Protein AF-A0A7S0U3W3-F1 (afdb_monomer)

Structure (mmCIF, N/CA/C/O backbone):
data_AF-A0A7S0U3W3-F1
#
_entry.id   AF-A0A7S0U3W3-F1
#
loop_
_atom_site.group_PDB
_atom_site.id
_atom_site.type_symbol
_atom_site.label_atom_id
_atom_site.label_alt_id
_atom_site.label_co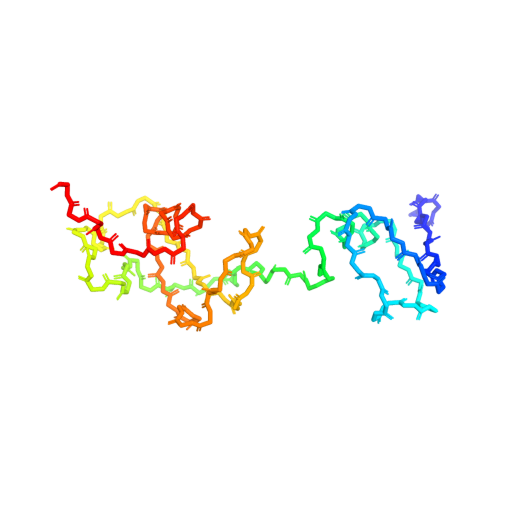mp_id
_atom_site.label_asym_id
_atom_site.label_entity_id
_atom_site.label_seq_id
_atom_site.pdbx_PDB_ins_code
_atom_site.Cartn_x
_atom_site.Cartn_y
_atom_site.Cartn_z
_atom_site.occupancy
_atom_site.B_iso_or_equiv
_atom_site.auth_seq_id
_atom_site.auth_comp_id
_atom_site.auth_asym_id
_atom_site.auth_atom_id
_atom_site.pdbx_PDB_model_num
ATOM 1 N N . ASP A 1 1 ? -7.135 -16.395 -30.266 1.00 37.47 1 ASP A N 1
ATOM 2 C CA . ASP A 1 1 ? -6.694 -15.358 -31.205 1.00 37.47 1 ASP A CA 1
ATOM 3 C C . ASP A 1 1 ? -5.475 -14.625 -30.651 1.00 37.47 1 ASP A C 1
ATOM 5 O O . ASP A 1 1 ? -5.620 -13.914 -29.659 1.00 37.47 1 ASP A O 1
ATOM 9 N N . PRO A 1 2 ? -4.259 -14.879 -31.161 1.00 42.84 2 PRO A N 1
ATOM 10 C CA . PRO A 1 2 ? -3.040 -14.222 -30.687 1.00 42.84 2 PRO A CA 1
ATOM 11 C C . PRO A 1 2 ? -2.793 -12.826 -31.299 1.00 42.84 2 PRO A C 1
ATOM 13 O O . PRO A 1 2 ? -1.791 -12.200 -30.966 1.00 42.84 2 PRO A O 1
ATOM 16 N N . GLU A 1 3 ? -3.703 -12.295 -32.124 1.00 43.41 3 GLU A N 1
ATOM 17 C CA . GLU A 1 3 ? -3.521 -11.022 -32.848 1.00 43.41 3 GLU A CA 1
ATOM 18 C C . GLU A 1 3 ? -4.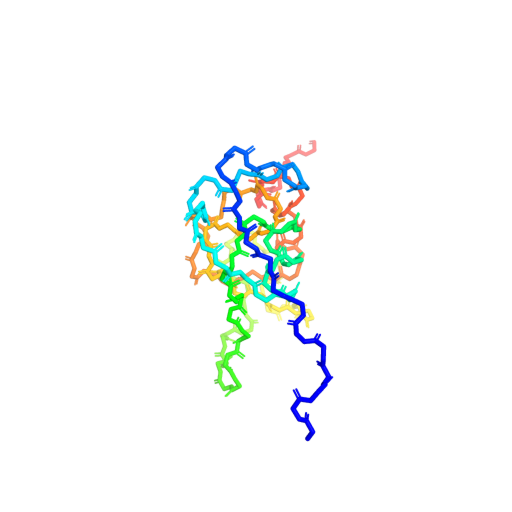180 -9.797 -32.179 1.00 43.41 3 GLU A C 1
ATOM 20 O O . GLU A 1 3 ? -4.158 -8.687 -32.709 1.00 43.41 3 GLU A O 1
ATOM 25 N N . ALA A 1 4 ? -4.693 -9.929 -30.951 1.00 44.16 4 ALA A N 1
ATOM 26 C CA . ALA A 1 4 ? -5.208 -8.795 -30.179 1.00 44.16 4 ALA A CA 1
ATOM 27 C C . ALA A 1 4 ? -4.082 -8.024 -29.450 1.00 44.16 4 ALA A C 1
ATOM 29 O O . ALA A 1 4 ? -3.964 -8.057 -28.225 1.00 44.16 4 ALA A O 1
ATOM 30 N N . GLY A 1 5 ? -3.245 -7.322 -30.221 1.00 49.41 5 GLY A N 1
ATOM 31 C CA . GLY A 1 5 ? -2.599 -6.053 -29.849 1.00 49.41 5 GLY A CA 1
ATOM 32 C C . GLY A 1 5 ? -1.958 -5.949 -28.459 1.00 49.41 5 GLY A C 1
ATOM 33 O O . GLY A 1 5 ? -2.342 -5.096 -27.655 1.00 49.41 5 GLY A O 1
ATOM 34 N N . SER A 1 6 ? -0.933 -6.750 -28.168 1.00 59.00 6 SER A N 1
ATOM 35 C CA . SER A 1 6 ? -0.054 -6.464 -27.027 1.00 59.00 6 SER A CA 1
ATOM 36 C C . SER A 1 6 ? 0.991 -5.438 -27.456 1.00 59.00 6 SER A C 1
ATOM 38 O O . SER A 1 6 ? 2.088 -5.804 -27.849 1.00 59.00 6 SER A O 1
ATOM 40 N N . ALA A 1 7 ? 0.661 -4.144 -27.427 1.00 75.81 7 ALA A N 1
ATOM 41 C CA . ALA A 1 7 ? 1.688 -3.118 -27.608 1.00 75.81 7 ALA A CA 1
ATOM 42 C C . ALA A 1 7 ? 2.746 -3.277 -26.500 1.00 75.81 7 ALA A C 1
ATOM 44 O O . ALA A 1 7 ? 2.405 -3.282 -25.310 1.00 75.81 7 ALA A O 1
ATOM 45 N N . PHE A 1 8 ? 4.007 -3.451 -26.892 1.00 81.69 8 PHE A N 1
ATOM 46 C CA . PHE A 1 8 ? 5.147 -3.559 -25.989 1.00 81.69 8 PHE A CA 1
ATOM 47 C C . PHE A 1 8 ? 5.931 -2.245 -26.006 1.00 81.69 8 PHE A C 1
ATOM 49 O O . PHE A 1 8 ? 6.196 -1.687 -27.066 1.00 81.69 8 PHE A O 1
ATOM 56 N N . TYR A 1 9 ? 6.288 -1.752 -24.826 1.00 83.06 9 TYR A N 1
ATOM 57 C CA . TYR A 1 9 ? 6.991 -0.494 -24.618 1.00 83.06 9 TYR A CA 1
ATOM 58 C C . TYR A 1 9 ? 8.372 -0.799 -24.069 1.00 83.06 9 TYR A C 1
ATOM 60 O O . TYR A 1 9 ? 8.497 -1.365 -22.981 1.00 83.06 9 TYR A O 1
ATOM 68 N N . LYS A 1 10 ? 9.398 -0.427 -24.828 1.00 85.88 10 LYS A N 1
ATOM 69 C CA . LYS A 1 10 ? 10.776 -0.437 -24.354 1.00 85.88 10 LYS A CA 1
ATOM 70 C C . LYS A 1 10 ? 11.011 0.821 -23.523 1.00 85.88 10 LYS A C 1
ATOM 72 O O . LYS A 1 10 ? 10.653 1.914 -23.954 1.00 85.88 10 LYS A O 1
ATOM 77 N N . ILE A 1 11 ? 11.580 0.654 -22.338 1.00 85.94 11 ILE A N 1
ATOM 78 C CA . ILE A 1 11 ? 11.930 1.771 -21.465 1.00 85.94 11 ILE A CA 1
ATOM 79 C C . ILE A 1 11 ? 13.340 2.226 -21.827 1.00 85.94 11 ILE A C 1
ATOM 81 O O . ILE A 1 11 ? 14.315 1.501 -21.622 1.00 85.94 11 ILE A O 1
ATOM 85 N N . GLU A 1 12 ? 13.429 3.410 -22.417 1.00 80.94 12 GLU A N 1
ATOM 86 C CA . GLU A 1 12 ? 14.695 4.028 -22.804 1.00 80.94 12 GLU A CA 1
ATOM 87 C C . GLU A 1 12 ? 15.351 4.699 -21.586 1.00 80.94 12 GLU A C 1
ATOM 89 O O . GLU A 1 12 ? 14.628 5.184 -20.704 1.00 80.94 12 GLU A O 1
ATOM 94 N N . PRO A 1 13 ? 16.692 4.751 -21.529 1.00 76.88 13 PRO A N 1
ATOM 95 C CA . PRO A 1 13 ? 17.407 5.420 -20.449 1.00 76.88 13 PRO A CA 1
ATOM 96 C C . PRO A 1 13 ? 16.985 6.889 -20.320 1.00 76.88 13 PRO A C 1
ATOM 98 O O . PRO A 1 13 ? 16.862 7.597 -21.318 1.00 76.88 13 PRO A O 1
ATOM 101 N N . GLY A 1 14 ? 16.723 7.339 -19.092 1.00 70.12 14 GLY A N 1
ATOM 102 C CA . GLY A 1 14 ? 16.216 8.686 -18.808 1.00 70.12 14 GLY A CA 1
ATOM 103 C C . GLY A 1 14 ? 14.716 8.889 -19.066 1.00 70.12 14 GLY A C 1
ATOM 104 O O . GLY A 1 14 ? 14.231 10.022 -19.004 1.00 70.12 14 GLY A O 1
ATOM 105 N N . SER A 1 15 ? 13.951 7.826 -19.343 1.00 71.19 15 SER A N 1
ATOM 106 C CA . SER A 1 15 ? 12.496 7.928 -19.517 1.00 71.19 15 SER A CA 1
ATOM 107 C C . SER A 1 15 ? 11.802 8.427 -18.247 1.00 71.19 15 SER A C 1
ATOM 109 O O . SER A 1 15 ? 11.934 7.852 -17.170 1.00 71.19 15 SER A O 1
ATOM 111 N N . SER A 1 16 ? 10.985 9.470 -18.390 1.00 65.31 16 SER A N 1
ATOM 112 C CA . SER A 1 16 ? 10.137 10.014 -17.324 1.00 65.31 16 SER A CA 1
ATOM 113 C C . SER A 1 16 ? 8.704 10.187 -17.832 1.00 65.31 16 SER A C 1
ATOM 115 O O . SER A 1 16 ? 8.261 11.259 -18.232 1.00 65.31 16 SER A O 1
ATOM 117 N N . ALA A 1 17 ? 7.947 9.090 -17.850 1.00 64.12 17 ALA A N 1
ATOM 118 C CA . ALA A 1 17 ? 6.526 9.112 -18.192 1.00 64.12 17 ALA A CA 1
ATOM 119 C C . ALA A 1 17 ? 5.665 9.115 -16.918 1.00 64.12 17 ALA A C 1
ATOM 121 O O . ALA A 1 17 ? 5.889 8.318 -16.008 1.00 64.12 17 ALA A O 1
ATOM 122 N N . GLY A 1 18 ? 4.664 9.999 -16.848 1.00 67.94 18 GLY A N 1
ATOM 123 C CA . GLY A 1 18 ? 3.724 10.051 -15.716 1.00 67.94 18 GLY A CA 1
ATOM 124 C C . GLY A 1 18 ? 4.323 10.540 -14.389 1.00 67.94 18 GLY A C 1
ATOM 125 O O . GLY A 1 18 ? 3.779 10.235 -13.332 1.00 67.94 18 GLY A O 1
ATOM 126 N N . GLY A 1 19 ? 5.447 11.267 -14.426 1.00 77.44 19 GLY A N 1
ATOM 127 C CA . GLY A 1 19 ? 6.107 11.798 -13.225 1.00 77.44 19 GLY A CA 1
ATOM 128 C C . GLY A 1 19 ? 6.752 10.734 -12.331 1.00 77.44 19 GLY A C 1
ATOM 129 O O . GLY A 1 19 ? 7.089 11.030 -11.190 1.00 77.44 19 GLY A O 1
ATOM 130 N N . GLN A 1 20 ? 6.900 9.505 -12.830 1.00 79.88 20 GLN A N 1
ATOM 131 C CA . GLN A 1 20 ? 7.567 8.409 -12.128 1.00 79.88 20 GLN A CA 1
ATOM 132 C C . GLN A 1 20 ? 9.023 8.287 -12.579 1.00 79.88 20 GLN A C 1
ATOM 134 O O . GLN A 1 20 ? 9.355 8.635 -13.715 1.00 79.88 20 GLN A O 1
ATOM 139 N N . ASN A 1 21 ? 9.879 7.774 -11.696 1.00 80.62 21 ASN A N 1
ATOM 140 C CA . ASN A 1 21 ? 11.251 7.411 -12.032 1.00 80.62 21 ASN A CA 1
ATOM 141 C C . ASN A 1 21 ? 11.260 6.002 -12.638 1.00 80.62 21 ASN A C 1
ATOM 143 O O . ASN A 1 21 ? 10.805 5.070 -11.990 1.00 80.62 21 ASN A O 1
ATOM 147 N N . TRP A 1 22 ? 11.763 5.852 -13.865 1.00 85.69 22 TRP A N 1
ATOM 148 C CA . TRP A 1 22 ? 11.823 4.569 -14.571 1.00 85.69 22 TRP A CA 1
ATOM 149 C C . TRP A 1 22 ? 13.217 3.933 -14.575 1.00 85.69 22 TRP A C 1
ATOM 151 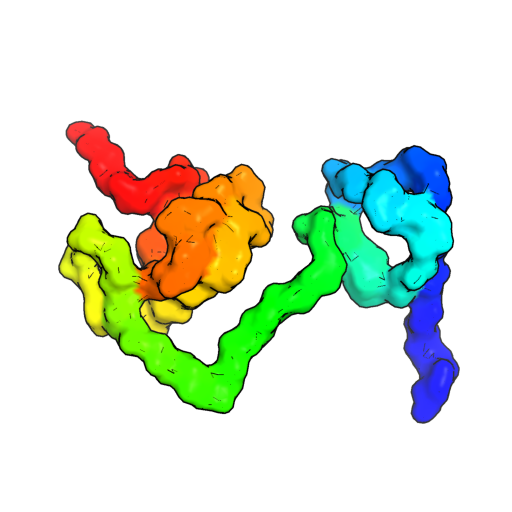O O . TRP A 1 22 ? 13.390 2.913 -15.239 1.00 85.69 22 TRP A O 1
ATOM 161 N N . SER A 1 23 ? 14.199 4.487 -13.852 1.00 83.31 23 SER A N 1
ATOM 162 C CA . SER A 1 23 ? 15.599 4.034 -13.890 1.00 83.31 23 SER A CA 1
ATOM 163 C C . SER A 1 23 ? 15.763 2.535 -13.610 1.00 83.31 23 SER A C 1
ATOM 165 O O . SER A 1 23 ? 16.553 1.864 -14.263 1.00 83.31 23 SER A O 1
ATOM 167 N N . GLU A 1 24 ? 14.955 1.955 -12.718 1.00 82.12 24 GLU A N 1
ATOM 168 C CA . GLU A 1 24 ? 14.995 0.511 -12.410 1.00 82.12 24 GLU A CA 1
ATOM 169 C C . GLU A 1 24 ? 14.446 -0.394 -13.530 1.00 82.12 24 GLU A C 1
ATOM 171 O O . GLU A 1 24 ? 14.584 -1.629 -13.510 1.00 82.12 24 GLU A O 1
ATOM 176 N N . LEU A 1 25 ? 13.762 0.211 -14.500 1.00 81.75 25 LEU A N 1
ATOM 177 C CA . LEU A 1 25 ? 13.145 -0.454 -15.637 1.00 81.75 25 LEU A CA 1
ATOM 178 C C . LEU A 1 25 ? 13.845 -0.142 -16.961 1.00 81.75 25 LEU A C 1
ATOM 180 O O . LEU A 1 25 ? 13.425 -0.685 -17.981 1.00 81.75 25 LEU A O 1
ATOM 184 N N . GLU A 1 26 ? 14.904 0.668 -16.960 1.00 86.19 26 GLU A N 1
ATOM 185 C CA . GLU A 1 26 ? 15.687 0.981 -18.156 1.00 86.19 26 GLU A CA 1
ATOM 186 C C . GLU A 1 26 ? 16.184 -0.292 -18.848 1.00 86.19 26 GLU A C 1
ATOM 188 O O . GLU A 1 26 ? 16.639 -1.250 -18.221 1.00 86.19 26 GLU A O 1
ATOM 193 N N . GLY A 1 27 ? 16.030 -0.334 -20.171 1.00 82.12 27 GLY A N 1
ATOM 194 C CA . GLY A 1 27 ? 16.371 -1.500 -20.984 1.00 82.12 27 GLY A CA 1
ATOM 195 C C . GLY A 1 27 ? 15.349 -2.642 -20.934 1.00 82.12 27 GLY A C 1
ATOM 196 O O . GLY A 1 27 ? 15.462 -3.577 -21.727 1.00 82.12 27 GLY A O 1
ATOM 197 N N . LYS A 1 28 ? 14.322 -2.581 -20.072 1.00 85.81 28 LYS A N 1
ATOM 198 C CA . LYS A 1 28 ? 13.248 -3.586 -20.032 1.00 85.81 28 LYS A CA 1
ATOM 199 C C . LYS A 1 28 ? 12.143 -3.267 -21.038 1.00 85.81 28 LYS A C 1
ATOM 201 O O . LYS A 1 28 ? 11.919 -2.122 -21.432 1.00 85.81 28 LYS A O 1
ATOM 206 N N . VAL A 1 29 ? 11.413 -4.310 -21.425 1.00 86.62 29 VAL A N 1
ATOM 207 C CA . VAL A 1 29 ? 10.231 -4.223 -22.287 1.00 86.62 29 VAL A CA 1
ATOM 208 C C . VAL A 1 29 ? 8.995 -4.595 -21.475 1.00 86.62 29 VAL A C 1
ATOM 210 O O . VAL A 1 29 ? 8.923 -5.677 -20.896 1.00 86.62 29 VAL A O 1
ATOM 213 N N . LEU A 1 30 ? 8.009 -3.701 -21.432 1.00 83.19 30 LEU A N 1
ATOM 214 C CA . LEU A 1 30 ? 6.744 -3.906 -20.731 1.00 83.19 30 LEU A CA 1
ATOM 215 C C . LEU A 1 30 ? 5.595 -4.061 -21.718 1.00 83.19 30 LEU A C 1
ATOM 217 O O . LEU A 1 30 ? 5.501 -3.321 -22.690 1.00 83.19 30 LEU A O 1
ATOM 221 N N . CYS A 1 31 ? 4.642 -4.945 -21.432 1.00 85.44 31 CYS A N 1
ATOM 222 C CA . CYS A 1 31 ? 3.365 -4.905 -22.143 1.00 85.44 31 CYS A CA 1
ATOM 223 C C . CYS A 1 31 ? 2.578 -3.633 -21.769 1.00 85.44 31 CYS A C 1
ATOM 225 O O . CYS A 1 31 ? 2.766 -3.065 -20.689 1.00 85.44 31 CYS A O 1
ATOM 227 N N . ILE A 1 32 ? 1.628 -3.221 -22.615 1.00 82.94 32 ILE A N 1
ATOM 228 C CA . ILE A 1 32 ? 0.788 -2.026 -22.413 1.00 82.94 32 ILE A CA 1
ATOM 229 C C . ILE A 1 32 ? 0.142 -1.957 -21.022 1.00 82.94 32 ILE A C 1
ATOM 231 O O . ILE A 1 32 ? -0.005 -0.873 -20.455 1.00 82.94 32 ILE A O 1
ATOM 235 N N . ARG A 1 33 ? -0.240 -3.103 -20.442 1.00 81.00 33 ARG A N 1
ATOM 236 C CA . ARG A 1 33 ? -0.847 -3.156 -19.104 1.00 81.00 33 ARG A CA 1
ATOM 237 C C . ARG A 1 33 ? 0.165 -2.806 -18.015 1.00 81.00 33 ARG A C 1
ATOM 239 O O . ARG A 1 33 ? -0.153 -1.998 -17.148 1.00 81.00 33 ARG A O 1
ATOM 246 N N . CYS A 1 34 ? 1.367 -3.374 -18.083 1.00 83.44 34 CYS A N 1
ATOM 247 C CA . CYS A 1 34 ? 2.456 -3.096 -17.149 1.00 83.44 34 CYS A CA 1
ATOM 248 C C . CYS A 1 34 ? 2.967 -1.661 -17.301 1.00 83.44 34 CYS A C 1
ATOM 250 O O . CYS A 1 34 ? 3.114 -0.969 -16.299 1.00 83.44 34 CYS A O 1
ATOM 252 N N . TYR A 1 35 ? 3.123 -1.184 -18.541 1.00 85.62 35 TYR A N 1
ATOM 253 C CA . TYR A 1 35 ? 3.509 0.197 -18.833 1.00 85.62 35 TYR A CA 1
ATOM 254 C C . TYR A 1 35 ? 2.517 1.198 -18.225 1.00 85.62 35 TYR A C 1
ATOM 256 O O . TYR A 1 35 ? 2.892 2.055 -17.431 1.00 85.62 35 TYR A O 1
ATOM 264 N N . ARG A 1 36 ? 1.216 1.043 -18.509 1.00 83.19 36 ARG A N 1
ATOM 265 C CA . ARG A 1 36 ? 0.175 1.921 -17.946 1.00 83.19 36 ARG A CA 1
ATOM 266 C C 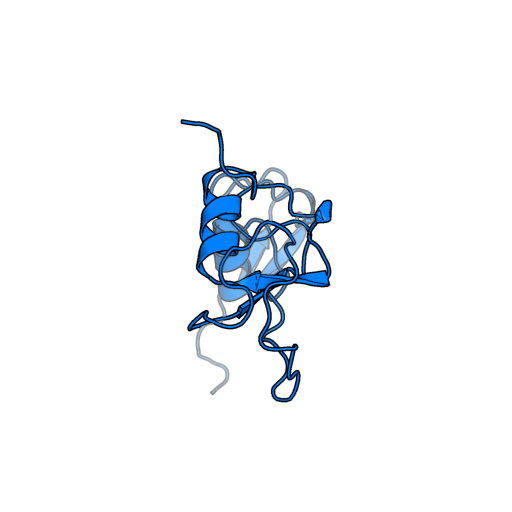. ARG A 1 36 ? 0.053 1.815 -16.432 1.00 83.19 36 ARG A C 1
ATOM 268 O O . ARG A 1 36 ? -0.342 2.792 -15.806 1.00 83.19 36 ARG A O 1
ATOM 275 N N . ARG A 1 37 ? 0.319 0.642 -15.849 1.00 81.38 37 ARG A N 1
ATOM 276 C CA . ARG A 1 37 ? 0.325 0.478 -14.393 1.00 81.38 37 ARG A CA 1
ATOM 277 C C . ARG A 1 37 ? 1.465 1.282 -13.791 1.00 81.38 37 ARG A C 1
ATOM 279 O O . ARG A 1 37 ? 1.184 2.174 -13.006 1.00 81.38 37 ARG A O 1
ATOM 286 N N . TYR A 1 38 ? 2.698 1.019 -14.211 1.00 84.56 38 TYR A N 1
ATOM 287 C CA . TYR A 1 38 ? 3.867 1.709 -13.678 1.00 84.56 38 TYR A CA 1
ATOM 288 C C . TYR A 1 38 ? 3.762 3.223 -13.863 1.00 84.56 38 TYR A C 1
ATOM 290 O O . TYR A 1 38 ? 3.978 3.970 -12.920 1.00 84.56 38 TYR A O 1
ATOM 298 N N . MET A 1 39 ? 3.275 3.676 -15.022 1.00 82.06 39 MET A N 1
ATOM 299 C CA . MET A 1 39 ? 3.004 5.093 -15.280 1.00 82.06 39 MET A CA 1
ATOM 300 C C . MET A 1 39 ? 2.031 5.733 -14.271 1.00 82.06 39 MET A C 1
ATOM 302 O O . MET A 1 39 ? 2.101 6.935 -14.044 1.00 82.06 39 MET A O 1
ATOM 306 N N . ARG A 1 40 ? 1.104 4.964 -13.681 1.00 77.56 40 ARG A N 1
ATOM 307 C CA . ARG A 1 40 ? 0.131 5.460 -12.689 1.00 77.56 40 ARG A CA 1
ATOM 308 C C . ARG A 1 40 ? 0.569 5.252 -11.244 1.00 77.56 40 ARG A C 1
ATOM 310 O O . ARG A 1 40 ? 0.179 6.044 -10.397 1.00 77.56 40 ARG A O 1
ATOM 317 N N . THR A 1 41 ? 1.258 4.150 -10.949 1.00 77.31 41 THR A N 1
ATOM 318 C CA . THR A 1 41 ? 1.503 3.687 -9.572 1.00 77.31 41 THR A CA 1
ATOM 319 C C . THR A 1 41 ? 2.973 3.668 -9.178 1.00 77.31 41 THR A C 1
ATOM 321 O O . THR A 1 41 ? 3.254 3.440 -8.009 1.00 77.31 41 THR A O 1
ATOM 324 N N . GLY A 1 42 ? 3.902 3.831 -10.123 1.00 79.50 42 GLY A N 1
ATOM 325 C CA . GLY A 1 42 ? 5.344 3.719 -9.877 1.00 79.50 42 GLY A CA 1
ATOM 326 C C . GLY A 1 42 ? 5.821 2.306 -9.515 1.00 79.50 42 GLY A C 1
ATOM 327 O O . GLY A 1 42 ? 6.987 2.120 -9.201 1.00 79.50 42 GLY A O 1
ATOM 328 N N . THR A 1 43 ? 4.944 1.293 -9.560 1.00 79.50 43 THR A N 1
ATOM 329 C CA . THR A 1 43 ? 5.280 -0.106 -9.241 1.00 79.50 43 THR A CA 1
ATOM 330 C C . THR A 1 43 ? 4.631 -1.084 -10.219 1.00 79.50 43 THR A C 1
ATOM 332 O O . THR A 1 43 ? 3.500 -0.886 -10.675 1.00 79.50 43 THR A O 1
ATOM 335 N N . LEU A 1 44 ? 5.369 -2.143 -10.564 1.00 75.56 44 LEU A N 1
ATOM 336 C CA . LEU A 1 44 ? 4.878 -3.267 -11.367 1.00 75.56 44 LEU A CA 1
ATOM 337 C C . LEU A 1 44 ? 4.242 -4.366 -10.520 1.00 75.56 44 LEU A C 1
ATOM 339 O O . LEU A 1 44 ? 3.587 -5.253 -11.080 1.00 75.56 44 LEU A O 1
ATOM 343 N N . GLU A 1 45 ? 4.402 -4.302 -9.199 1.00 73.06 45 GLU A N 1
ATOM 344 C CA . GLU A 1 45 ? 3.839 -5.286 -8.293 1.00 73.06 45 GLU A CA 1
ATOM 345 C C . GLU A 1 45 ? 2.323 -5.361 -8.498 1.00 73.06 45 GLU A C 1
ATOM 347 O O . GLU A 1 45 ? 1.594 -4.365 -8.550 1.00 73.06 45 GLU A O 1
ATOM 352 N N . ASN A 1 46 ? 1.827 -6.582 -8.691 1.00 60.94 46 ASN A N 1
ATOM 353 C CA . ASN A 1 46 ? 0.409 -6.822 -8.512 1.00 60.94 46 ASN A CA 1
ATOM 354 C C . ASN A 1 46 ? 0.155 -6.636 -7.023 1.00 60.94 46 ASN A C 1
ATOM 356 O O . ASN A 1 46 ? 0.650 -7.453 -6.254 1.00 60.94 46 ASN A O 1
ATOM 360 N N . ASN A 1 47 ? -0.649 -5.643 -6.624 1.00 55.59 47 ASN A N 1
ATOM 361 C CA . ASN A 1 47 ? -1.284 -5.711 -5.310 1.00 55.59 47 ASN A CA 1
ATOM 362 C C . ASN A 1 47 ? -1.911 -7.106 -5.220 1.00 55.59 47 ASN A C 1
ATOM 364 O O . ASN A 1 47 ? -2.786 -7.411 -6.048 1.00 55.59 47 ASN A O 1
ATOM 368 N N . PRO A 1 48 ? -1.436 -7.979 -4.315 1.00 50.56 48 PRO A N 1
ATOM 369 C CA . PRO A 1 48 ? -2.001 -9.303 -4.204 1.00 50.56 48 PRO A CA 1
ATOM 370 C C . PRO A 1 48 ? -3.483 -9.102 -3.915 1.00 50.56 48 PRO A C 1
ATOM 372 O O . PRO A 1 48 ? -3.867 -8.428 -2.957 1.00 50.56 48 PRO A O 1
ATOM 375 N N . LYS A 1 49 ? -4.343 -9.634 -4.791 1.00 50.25 49 LYS A N 1
ATOM 376 C CA . LYS A 1 49 ? -5.742 -9.797 -4.406 1.00 50.25 49 LYS A CA 1
ATOM 377 C C . LYS A 1 49 ? -5.714 -10.649 -3.136 1.00 50.25 49 LYS A C 1
ATOM 379 O O . LYS A 1 49 ? -5.005 -11.659 -3.143 1.00 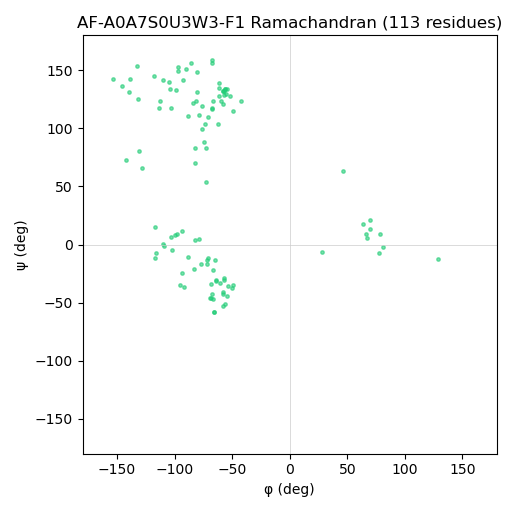50.25 49 LYS A O 1
ATOM 384 N N . PRO A 1 50 ? -6.440 -10.267 -2.071 1.00 48.81 50 PRO A N 1
ATOM 385 C CA . PRO A 1 50 ? -6.539 -11.122 -0.899 1.00 48.81 50 PRO A CA 1
ATOM 386 C C . PRO A 1 50 ? -6.970 -12.511 -1.373 1.00 48.81 50 PRO A C 1
ATOM 388 O O . PRO A 1 50 ? -7.907 -12.626 -2.173 1.00 48.81 50 PRO A O 1
ATOM 391 N N . GLN A 1 51 ? -6.224 -13.539 -0.963 1.00 47.44 51 GLN A N 1
ATOM 392 C CA . GLN A 1 51 ? -6.509 -14.908 -1.376 1.00 47.44 51 GLN A CA 1
ATOM 393 C C . GLN A 1 51 ? -7.954 -15.247 -0.984 1.00 47.44 51 GLN A C 1
ATOM 395 O O . GLN A 1 51 ? -8.363 -14.937 0.142 1.00 47.44 51 GLN A O 1
ATOM 400 N N . PRO A 1 52 ? -8.748 -15.859 -1.881 1.00 38.38 52 PRO A N 1
ATOM 401 C CA . PRO A 1 52 ? -10.074 -16.340 -1.523 1.00 38.38 52 PRO A CA 1
ATOM 402 C C . PRO A 1 52 ? -9.913 -17.417 -0.441 1.00 38.38 52 PRO A C 1
ATOM 404 O O . PRO A 1 52 ? -9.467 -18.520 -0.728 1.00 38.38 52 PRO A O 1
ATOM 407 N N . GLY A 1 53 ? -10.203 -17.062 0.814 1.00 44.16 53 GLY A N 1
ATOM 408 C CA . GLY A 1 53 ? -10.012 -17.935 1.979 1.00 44.16 53 GLY A CA 1
ATOM 409 C C . GLY A 1 53 ? -9.225 -17.317 3.137 1.00 44.16 53 GLY A C 1
ATOM 410 O O . GLY A 1 53 ? -9.282 -17.850 4.239 1.00 44.16 53 GLY A O 1
ATOM 411 N N . GLN A 1 54 ? -8.557 -16.171 2.953 1.00 47.84 54 GLN A N 1
ATOM 412 C CA . GLN A 1 54 ? -8.023 -15.414 4.091 1.00 47.84 54 GLN A CA 1
ATOM 413 C C . GLN A 1 54 ? -9.165 -14.704 4.824 1.00 47.84 54 GLN A C 1
ATOM 415 O O . GLN A 1 54 ? -9.525 -13.559 4.541 1.00 47.84 54 GLN A O 1
ATOM 420 N N . THR A 1 55 ? -9.758 -15.406 5.785 1.00 48.03 55 THR A N 1
ATOM 421 C CA . THR A 1 55 ? -10.554 -14.793 6.843 1.00 48.03 55 THR A CA 1
ATOM 422 C C . THR A 1 55 ? -9.596 -14.100 7.799 1.00 48.03 55 THR A C 1
ATOM 424 O O . THR A 1 55 ? -9.194 -14.664 8.810 1.00 48.03 55 THR A O 1
ATOM 427 N N . PHE A 1 56 ? -9.188 -12.879 7.470 1.00 57.50 56 PHE A N 1
ATOM 428 C CA . PHE A 1 56 ? -8.659 -12.004 8.506 1.00 57.50 56 PHE A CA 1
ATOM 429 C C . PHE A 1 56 ? -9.773 -11.773 9.521 1.00 57.50 56 PHE A C 1
ATOM 431 O O . PHE A 1 56 ? -10.919 -11.530 9.115 1.00 57.50 56 PHE A O 1
ATOM 438 N N . ASP A 1 57 ? -9.452 -11.865 10.813 1.00 61.25 57 ASP A N 1
ATOM 439 C CA . ASP A 1 57 ? -10.341 -11.418 11.878 1.00 61.25 57 ASP A CA 1
ATOM 440 C C . ASP A 1 57 ? -10.959 -10.088 11.453 1.00 61.25 57 ASP A C 1
ATOM 442 O O . ASP A 1 57 ? -10.255 -9.150 11.067 1.00 61.25 57 ASP A O 1
ATOM 446 N N . LYS A 1 58 ? -12.295 -10.026 11.431 1.00 70.06 58 LYS A N 1
ATOM 447 C CA . LYS A 1 58 ? -13.070 -8.845 11.020 1.00 70.06 58 LYS A CA 1
ATOM 448 C C . LYS A 1 58 ? -12.970 -7.767 12.100 1.00 70.06 58 LYS A C 1
ATOM 450 O O . LYS A 1 58 ? -13.974 -7.297 12.628 1.00 70.06 58 LYS A O 1
ATOM 455 N N . ARG A 1 59 ? -11.747 -7.405 12.469 1.00 81.94 59 ARG A N 1
ATOM 456 C CA . ARG A 1 59 ? -11.424 -6.522 13.568 1.00 81.94 59 ARG A CA 1
ATOM 457 C C . ARG A 1 59 ? -10.289 -5.598 13.161 1.00 81.94 59 ARG A C 1
ATOM 459 O O . ARG A 1 59 ? -9.264 -6.018 12.641 1.00 81.94 59 ARG A O 1
ATOM 466 N N . CYS A 1 60 ? -10.487 -4.312 13.413 1.00 84.50 60 CYS A N 1
ATOM 467 C CA . CYS A 1 60 ? -9.424 -3.329 13.297 1.00 84.50 60 CYS A CA 1
ATOM 468 C C . CYS A 1 60 ? -8.366 -3.614 14.370 1.00 84.50 60 CYS A C 1
ATOM 470 O O . CYS A 1 60 ? -8.696 -3.629 15.556 1.00 84.50 60 CYS A O 1
ATOM 472 N N . THR A 1 61 ? -7.115 -3.810 13.962 1.00 86.38 61 THR A N 1
ATOM 473 C CA . THR A 1 61 ? -5.975 -4.046 14.859 1.00 86.38 61 THR A CA 1
ATOM 474 C C . THR A 1 61 ? -5.492 -2.755 15.526 1.00 86.38 61 THR A C 1
ATOM 476 O O . THR A 1 61 ? -4.798 -2.798 16.536 1.00 86.38 61 THR A O 1
ATOM 479 N N . TYR A 1 62 ? -5.873 -1.586 14.997 1.00 85.12 62 TYR A N 1
ATOM 480 C CA . TYR A 1 62 ? -5.511 -0.302 15.593 1.00 85.12 62 TYR A CA 1
ATOM 481 C C . TYR A 1 62 ? -6.207 -0.093 16.947 1.00 85.12 62 TYR A C 1
ATOM 483 O O . TYR A 1 62 ? -7.433 0.025 17.009 1.00 85.12 62 TYR A O 1
ATOM 491 N N . LEU A 1 63 ? -5.412 0.026 18.015 1.00 81.56 63 LEU A N 1
ATOM 492 C CA . LEU A 1 63 ? -5.887 0.166 19.399 1.00 81.56 63 LEU A CA 1
ATOM 493 C C . LEU A 1 63 ? -6.760 1.411 19.623 1.00 81.56 63 LEU A C 1
ATOM 495 O O . LEU A 1 63 ? -7.710 1.364 20.396 1.00 81.56 63 LEU A O 1
ATOM 499 N N . GLY A 1 64 ? -6.497 2.509 18.905 1.00 82.00 64 GLY A N 1
ATOM 500 C CA . GLY A 1 64 ? -7.296 3.740 18.987 1.00 82.00 64 GLY A CA 1
ATOM 501 C C . GLY A 1 64 ? -8.618 3.696 18.205 1.00 82.00 64 GLY A C 1
ATOM 502 O O . GLY A 1 64 ? -9.309 4.713 18.086 1.00 82.00 64 GLY A O 1
ATOM 503 N N . CYS A 1 65 ? -8.981 2.553 17.612 1.00 83.31 65 CYS A N 1
ATOM 504 C CA . CYS A 1 65 ? -10.227 2.412 16.871 1.00 83.31 65 CYS A CA 1
ATOM 505 C C . CYS A 1 65 ? -11.416 2.286 17.832 1.00 83.31 65 CYS A C 1
ATOM 507 O O . CYS A 1 65 ? -11.531 1.319 18.574 1.00 83.31 65 CYS A O 1
ATOM 509 N N . THR A 1 66 ? -12.368 3.217 17.762 1.00 80.50 66 THR A N 1
ATOM 510 C CA . THR A 1 66 ? -13.563 3.193 18.625 1.00 80.50 66 THR A CA 1
ATOM 511 C C . THR A 1 66 ? -14.566 2.094 18.268 1.00 80.50 66 THR A C 1
ATOM 513 O O . THR A 1 66 ? -15.465 1.810 19.052 1.00 80.50 66 THR A O 1
ATOM 516 N N . ARG A 1 67 ? -14.470 1.504 17.069 1.00 79.81 67 ARG A N 1
ATOM 517 C CA . ARG A 1 67 ? -15.368 0.437 16.589 1.00 79.81 67 ARG A CA 1
ATOM 518 C C . ARG A 1 67 ? -14.573 -0.592 15.786 1.00 79.81 67 ARG A C 1
ATOM 520 O O . ARG A 1 67 ? -14.685 -0.617 14.558 1.00 79.81 67 ARG A O 1
ATOM 527 N N . PRO A 1 68 ? -13.759 -1.426 16.450 1.00 79.56 68 PRO A N 1
ATOM 528 C CA . PRO A 1 68 ? -12.869 -2.336 15.751 1.00 79.56 68 PRO A CA 1
ATOM 529 C C . PRO A 1 68 ? -13.641 -3.446 15.019 1.00 79.56 68 PRO A C 1
ATOM 531 O O . PRO A 1 68 ? -13.263 -3.789 13.908 1.00 79.56 68 PRO A O 1
ATOM 534 N N . GLU A 1 69 ? -14.773 -3.923 15.539 1.00 78.75 69 GLU A N 1
ATOM 535 C CA . GLU A 1 69 ? -15.580 -5.014 14.942 1.00 78.75 69 GLU A CA 1
ATOM 536 C C . GLU A 1 69 ? -16.837 -4.519 14.198 1.00 78.75 69 GLU A C 1
ATOM 538 O O . GLU A 1 69 ? -17.555 -5.280 13.560 1.00 78.75 69 GLU A O 1
ATOM 543 N N . GLY A 1 70 ? -17.115 -3.213 14.255 1.00 77.44 70 GLY A N 1
ATOM 544 C CA . GLY A 1 70 ? -18.342 -2.623 13.709 1.00 77.44 70 GLY A CA 1
ATOM 545 C C . GLY A 1 70 ? -18.228 -2.103 12.275 1.00 77.44 70 GLY A C 1
ATOM 546 O O . GLY A 1 70 ? -19.089 -1.334 11.842 1.00 77.44 70 GLY A O 1
ATOM 547 N N . ALA A 1 71 ? -17.149 -2.412 11.555 1.00 78.44 71 ALA A N 1
ATOM 548 C CA . ALA A 1 71 ? -16.895 -1.816 10.253 1.00 78.44 71 ALA A CA 1
ATOM 549 C C . ALA A 1 71 ? -17.456 -2.662 9.107 1.00 78.44 71 ALA A C 1
ATOM 551 O O . ALA A 1 71 ? -17.344 -3.881 9.079 1.00 78.44 71 ALA A O 1
ATOM 552 N N . LYS A 1 72 ? -17.993 -1.986 8.085 1.00 74.38 72 LYS A N 1
ATOM 553 C CA . LYS A 1 72 ? -18.511 -2.644 6.872 1.00 74.38 72 LYS A CA 1
ATOM 554 C C . LYS A 1 72 ? -17.421 -3.320 6.028 1.00 74.38 72 LYS A C 1
ATOM 556 O O . LYS A 1 72 ? -17.736 -4.148 5.183 1.00 74.38 72 LYS A O 1
ATOM 561 N N . LYS A 1 73 ? -16.159 -2.905 6.183 1.00 81.12 73 LYS A N 1
ATOM 562 C CA . LYS A 1 73 ? -15.019 -3.411 5.410 1.00 81.12 73 LYS A CA 1
ATOM 563 C C . LYS A 1 73 ? -13.718 -3.277 6.202 1.00 81.12 73 LYS A C 1
ATOM 565 O O . LYS A 1 73 ? -13.494 -2.250 6.851 1.00 81.12 73 LYS A O 1
ATOM 570 N N . TYR A 1 74 ? -12.872 -4.288 6.046 1.00 84.12 74 TYR A N 1
ATOM 571 C CA . TYR A 1 74 ? -11.523 -4.400 6.590 1.00 84.12 74 TYR A CA 1
ATOM 572 C C . TYR A 1 74 ? -10.518 -4.499 5.443 1.00 84.12 74 TYR A C 1
ATOM 574 O O . TYR A 1 74 ? -10.845 -5.038 4.383 1.00 84.12 74 TYR A O 1
ATOM 582 N N . MET A 1 75 ? -9.338 -3.919 5.627 1.00 81.69 75 MET A N 1
ATOM 583 C CA . MET A 1 75 ? -8.255 -3.897 4.648 1.00 81.69 75 MET A CA 1
ATOM 584 C C . MET A 1 75 ? -6.960 -4.295 5.351 1.00 81.69 75 MET A C 1
ATOM 586 O O . MET A 1 75 ? -6.620 -3.710 6.378 1.00 81.69 75 MET A O 1
ATOM 590 N N . LEU A 1 76 ? -6.286 -5.313 4.815 1.00 83.50 76 LEU A N 1
ATOM 591 C CA . LEU A 1 76 ? -4.956 -5.710 5.259 1.00 83.50 76 LEU A CA 1
ATOM 592 C C . LEU A 1 76 ? -3.929 -4.793 4.599 1.00 83.50 76 LEU A C 1
ATOM 594 O O . LEU A 1 76 ? -3.836 -4.761 3.370 1.00 83.50 76 LEU A O 1
ATOM 598 N N . VAL A 1 77 ? -3.122 -4.128 5.415 1.00 81.94 77 VAL A N 1
ATOM 599 C CA . VAL A 1 77 ? -1.961 -3.378 4.941 1.00 81.94 77 VAL A CA 1
ATOM 600 C C . VAL A 1 77 ? -0.868 -4.388 4.603 1.00 81.94 77 VAL A C 1
ATOM 602 O O . VAL A 1 77 ? -0.208 -4.940 5.481 1.00 81.94 77 VAL A O 1
ATOM 605 N N . SER A 1 78 ? -0.735 -4.700 3.317 1.00 72.00 78 SER A N 1
ATOM 606 C CA . SER A 1 78 ? 0.151 -5.777 2.846 1.00 72.00 78 SER A CA 1
ATOM 607 C C . SER A 1 78 ? 1.546 -5.271 2.464 1.00 72.00 78 SER A C 1
ATOM 609 O O . SER A 1 78 ? 2.511 -6.033 2.507 1.00 72.00 78 SER A O 1
ATOM 611 N N . SER A 1 79 ? 1.670 -3.989 2.118 1.00 66.31 79 SER A N 1
ATOM 612 C CA . SER A 1 79 ? 2.925 -3.359 1.712 1.00 66.31 79 SER A CA 1
ATOM 613 C C . SER A 1 79 ? 3.144 -2.034 2.439 1.00 66.31 79 SER A C 1
ATOM 615 O O . SER A 1 79 ? 2.196 -1.354 2.831 1.00 66.31 79 SER A O 1
ATOM 617 N N . ALA A 1 80 ? 4.417 -1.662 2.583 1.00 61.19 80 ALA A N 1
ATOM 618 C CA . ALA A 1 80 ? 4.853 -0.373 3.122 1.00 61.19 80 ALA A CA 1
ATOM 619 C C . ALA A 1 80 ? 4.457 0.829 2.234 1.00 61.19 80 ALA A C 1
ATOM 621 O O . ALA A 1 80 ? 4.484 1.971 2.688 1.00 61.19 80 ALA A O 1
ATOM 622 N N . TYR A 1 81 ? 4.037 0.572 0.990 1.00 57.91 81 TYR A N 1
ATOM 623 C CA . TYR A 1 81 ? 3.730 1.578 -0.026 1.00 57.91 81 TYR A CA 1
ATOM 624 C C . TYR A 1 81 ? 2.341 1.338 -0.632 1.00 57.91 81 TYR A C 1
ATOM 626 O O . TYR A 1 81 ? 2.190 1.015 -1.812 1.00 57.91 81 TYR A O 1
ATOM 634 N N . GLU A 1 82 ? 1.281 1.483 0.163 1.00 62.03 82 GLU A N 1
ATOM 635 C CA . GLU A 1 82 ? -0.070 1.544 -0.399 1.00 62.03 82 GLU A CA 1
ATOM 636 C C . GLU A 1 82 ? -0.252 2.912 -1.062 1.00 62.03 82 GLU A C 1
ATOM 638 O O . GLU A 1 82 ? -0.401 3.888 -0.341 1.00 62.03 82 GLU A O 1
ATOM 643 N N . THR A 1 83 ? -0.184 2.954 -2.406 1.00 54.75 83 THR A N 1
ATOM 644 C CA . THR A 1 83 ? -0.681 3.914 -3.445 1.00 54.75 83 THR A CA 1
ATOM 645 C C . THR A 1 83 ? -0.895 5.419 -3.172 1.00 54.75 83 THR A C 1
ATOM 647 O O . THR A 1 83 ? -1.167 6.160 -4.113 1.00 54.75 83 THR A O 1
ATOM 650 N N . THR A 1 84 ? -0.771 5.918 -1.949 1.00 60.97 84 THR A N 1
ATOM 651 C CA . THR A 1 84 ? -1.068 7.287 -1.519 1.00 60.97 84 THR A CA 1
ATOM 652 C C . THR A 1 84 ? 0.158 8.033 -1.001 1.00 60.97 84 THR A C 1
ATOM 654 O O . THR A 1 84 ? 0.002 9.066 -0.359 1.00 60.97 84 THR A O 1
ATOM 657 N N . GLY A 1 85 ? 1.370 7.530 -1.270 1.00 65.56 85 GLY A N 1
ATOM 658 C CA . GLY A 1 85 ? 2.627 8.214 -0.931 1.00 65.56 85 GLY A CA 1
ATOM 659 C C . GLY A 1 85 ? 2.860 8.413 0.570 1.00 65.56 85 GLY A C 1
ATOM 660 O O . GLY A 1 85 ? 3.653 9.264 0.954 1.00 65.56 85 GLY A O 1
ATOM 661 N N . GLN A 1 86 ? 2.143 7.662 1.408 1.00 73.94 86 GLN A N 1
ATOM 662 C CA . GLN A 1 86 ? 2.331 7.629 2.857 1.00 73.94 86 GLN A CA 1
ATOM 663 C C . GLN A 1 86 ? 3.201 6.427 3.220 1.00 73.94 86 GLN A C 1
ATOM 665 O O . GLN A 1 86 ? 3.148 5.411 2.528 1.00 73.94 86 GLN A O 1
ATOM 670 N N . ASP A 1 87 ? 3.978 6.539 4.295 1.00 79.75 87 ASP A N 1
ATOM 671 C CA . ASP A 1 87 ? 4.744 5.412 4.827 1.00 79.75 87 ASP A CA 1
ATOM 672 C C . ASP A 1 87 ? 3.816 4.500 5.634 1.00 79.75 87 ASP A C 1
ATOM 674 O O . ASP A 1 87 ? 3.317 4.880 6.690 1.00 79.75 87 ASP A O 1
ATOM 678 N N . TRP A 1 88 ? 3.553 3.298 5.125 1.00 82.94 88 TRP A N 1
ATOM 679 C CA . TRP A 1 88 ? 2.737 2.291 5.810 1.00 82.94 88 TRP A CA 1
ATOM 680 C C . TRP A 1 88 ? 3.592 1.239 6.516 1.00 82.94 88 TRP A C 1
ATOM 682 O O . TRP A 1 88 ? 3.052 0.242 6.997 1.00 82.94 88 TRP A O 1
ATOM 692 N N . THR A 1 89 ? 4.911 1.438 6.587 1.00 81.12 89 THR A N 1
ATOM 693 C CA . THR A 1 89 ? 5.876 0.445 7.077 1.00 81.12 89 THR A CA 1
ATOM 694 C C . THR A 1 89 ? 5.509 -0.045 8.477 1.00 81.12 89 THR A C 1
ATOM 696 O O . THR A 1 89 ? 5.440 -1.246 8.724 1.00 81.12 89 THR A O 1
ATOM 699 N N . HIS A 1 90 ? 5.139 0.875 9.371 1.00 80.50 90 HIS A N 1
ATOM 700 C CA . HIS A 1 90 ? 4.731 0.555 10.745 1.00 80.50 90 HIS A CA 1
ATOM 701 C C . HIS A 1 90 ? 3.366 -0.143 10.873 1.00 80.50 90 HIS A C 1
ATOM 703 O O . HIS A 1 90 ? 3.007 -0.618 11.951 1.00 80.50 90 HIS A O 1
ATOM 709 N N . LEU A 1 91 ? 2.587 -0.170 9.793 1.00 81.06 91 LEU A N 1
ATOM 710 C CA . LEU A 1 91 ? 1.259 -0.775 9.727 1.00 81.06 91 LEU A CA 1
ATOM 711 C C . LEU A 1 91 ? 1.253 -2.058 8.893 1.00 81.06 91 LEU A C 1
ATOM 713 O O . LEU A 1 91 ? 0.205 -2.695 8.791 1.00 81.06 91 LEU A O 1
ATOM 717 N N . GLN A 1 92 ? 2.385 -2.468 8.321 1.00 82.44 92 GLN A N 1
ATOM 718 C CA . GLN A 1 92 ? 2.473 -3.688 7.530 1.00 82.44 92 GLN A CA 1
ATOM 719 C C . GLN A 1 92 ? 2.056 -4.916 8.357 1.00 82.44 92 GLN A C 1
ATOM 721 O O . GLN A 1 92 ? 2.474 -5.099 9.498 1.00 82.44 92 GLN A O 1
ATOM 726 N N . GLY A 1 93 ? 1.189 -5.753 7.788 1.00 77.50 93 GLY A N 1
ATOM 727 C CA . GLY A 1 93 ? 0.610 -6.917 8.462 1.00 77.50 93 GLY A CA 1
ATOM 728 C C . GLY A 1 93 ? -0.569 -6.597 9.387 1.00 77.50 93 GLY A C 1
ATOM 729 O O . GLY A 1 93 ? -1.177 -7.519 9.929 1.00 77.50 93 GLY A O 1
ATOM 730 N N . THR A 1 94 ? -0.942 -5.323 9.550 1.00 84.62 94 THR A N 1
ATOM 731 C CA . THR A 1 94 ? -2.114 -4.932 10.348 1.00 84.62 94 THR A CA 1
ATOM 732 C C . THR A 1 94 ? -3.388 -4.865 9.510 1.00 84.62 94 THR A C 1
ATOM 734 O O . THR A 1 94 ? -3.374 -4.574 8.310 1.00 84.62 94 THR A O 1
ATOM 737 N N . VAL A 1 95 ? -4.526 -5.115 10.1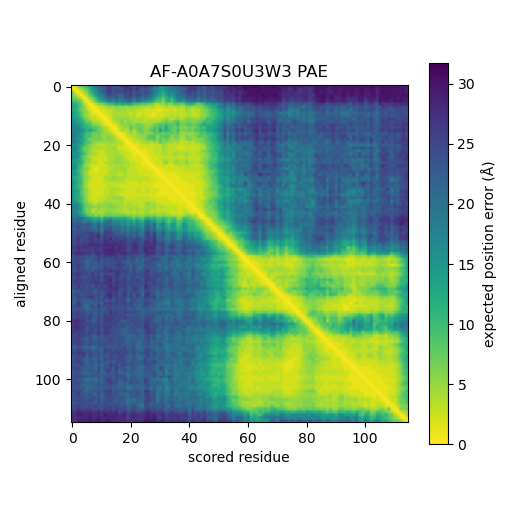59 1.00 86.19 95 VAL A N 1
ATOM 738 C CA . VAL A 1 95 ? -5.851 -5.013 9.547 1.00 86.19 95 VAL A CA 1
ATOM 739 C C . VAL A 1 95 ? -6.507 -3.724 10.016 1.00 86.19 95 VAL A C 1
ATOM 741 O O . VAL A 1 95 ? -6.803 -3.539 11.195 1.00 86.19 95 VAL A O 1
ATOM 744 N N . LEU A 1 96 ? -6.789 -2.819 9.086 1.00 86.88 96 LEU A N 1
ATOM 745 C CA . LEU A 1 96 ? -7.482 -1.572 9.379 1.00 86.88 96 LEU A CA 1
ATOM 746 C C . LEU A 1 96 ? -8.925 -1.630 8.895 1.00 86.88 96 LEU A C 1
ATOM 748 O O . LEU A 1 96 ? -9.238 -2.108 7.803 1.00 86.88 96 LEU A O 1
ATOM 752 N N . CYS A 1 97 ? -9.842 -1.082 9.690 1.00 88.06 97 CYS A N 1
ATOM 753 C CA . CYS A 1 97 ? -11.183 -0.807 9.196 1.00 88.06 97 CYS A CA 1
ATOM 754 C C . CYS A 1 97 ? -11.145 0.307 8.140 1.00 88.06 97 CYS A C 1
ATOM 756 O O . CYS A 1 97 ? -10.256 1.162 8.150 1.00 88.06 97 CYS A O 1
ATOM 758 N N . LYS A 1 98 ? -12.155 0.356 7.261 1.00 84.56 98 LYS A N 1
ATOM 759 C CA . LYS A 1 98 ? -12.237 1.372 6.193 1.00 84.56 98 LYS A CA 1
ATOM 760 C C . LYS A 1 98 ? -12.042 2.809 6.685 1.00 84.56 98 LYS A C 1
ATOM 762 O O . LYS A 1 98 ? -11.418 3.605 5.994 1.00 84.56 98 LYS A O 1
ATOM 767 N N . SER A 1 99 ? -12.557 3.140 7.865 1.00 86.88 99 SER A N 1
ATOM 768 C CA . SER A 1 99 ? -12.422 4.481 8.439 1.00 86.88 99 SER A CA 1
ATOM 769 C C . SER A 1 99 ? -10.981 4.804 8.839 1.00 86.88 99 SER A C 1
ATOM 771 O O . SER A 1 99 ? -10.495 5.884 8.514 1.00 86.88 99 SER A O 1
A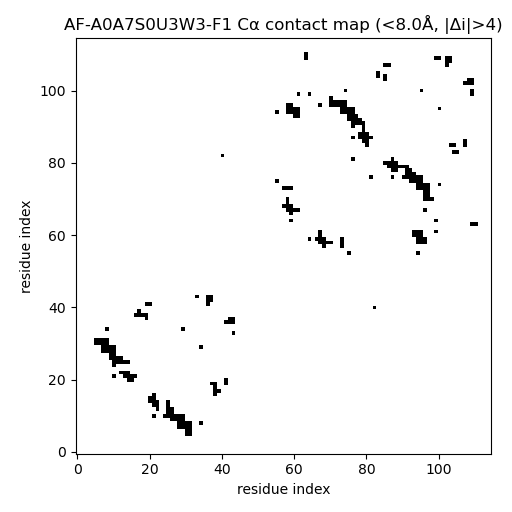TOM 773 N N . CYS A 1 100 ? -10.295 3.875 9.511 1.00 87.25 100 CYS A N 1
ATOM 774 C CA . CYS A 1 100 ? -8.896 4.026 9.914 1.00 87.25 100 CYS A CA 1
ATOM 775 C C . CYS A 1 100 ? -7.973 4.067 8.694 1.00 87.25 100 CYS A C 1
ATOM 777 O O . CYS A 1 100 ? -7.174 4.987 8.567 1.00 87.25 100 CYS A O 1
ATOM 779 N N . TYR A 1 101 ? -8.161 3.143 7.752 1.00 86.44 101 TYR A N 1
ATOM 780 C CA . TYR A 1 101 ? -7.399 3.112 6.508 1.00 86.44 101 TYR A CA 1
ATOM 781 C C . TYR A 1 101 ? -7.512 4.430 5.733 1.00 86.44 101 TYR A C 1
ATOM 783 O O . TYR A 1 101 ? -6.512 5.058 5.405 1.00 86.44 101 TYR A O 1
ATOM 791 N N . ASN A 1 102 ? -8.741 4.906 5.502 1.00 84.56 102 ASN A N 1
ATOM 792 C CA . ASN A 1 102 ? -8.965 6.155 4.776 1.00 84.56 102 ASN A CA 1
ATOM 793 C C . ASN A 1 102 ? -8.402 7.373 5.506 1.00 84.56 102 ASN A C 1
ATOM 795 O O . ASN A 1 102 ? -8.051 8.355 4.859 1.00 84.56 102 ASN A O 1
ATOM 799 N N . ARG A 1 103 ? -8.371 7.345 6.841 1.00 86.56 103 ARG A N 1
ATOM 800 C CA . ARG A 1 103 ? -7.740 8.405 7.619 1.00 86.56 103 ARG A CA 1
ATOM 801 C C . ARG A 1 103 ? -6.240 8.408 7.360 1.00 86.56 103 ARG A C 1
ATOM 803 O O . ARG A 1 103 ? -5.745 9.412 6.873 1.00 86.56 103 ARG A O 1
ATOM 810 N N . PHE A 1 104 ? -5.559 7.293 7.614 1.00 87.06 104 PHE A N 1
ATOM 811 C CA . PHE A 1 104 ? -4.109 7.212 7.438 1.00 87.06 104 PHE A CA 1
ATOM 812 C C . PHE A 1 104 ? -3.693 7.546 6.005 1.00 87.06 104 PHE A C 1
ATOM 814 O O . PHE A 1 104 ? -2.809 8.361 5.788 1.00 87.06 104 PHE A O 1
ATOM 821 N N . SER A 1 105 ? -4.429 7.028 5.024 1.00 81.94 105 SER A N 1
ATOM 822 C CA . SER A 1 105 ? -4.216 7.334 3.610 1.00 81.94 105 SER A CA 1
ATOM 823 C C . SER A 1 105 ? -4.303 8.834 3.282 1.00 81.94 105 SER A C 1
ATOM 825 O O . SER A 1 105 ? -3.625 9.299 2.372 1.00 81.94 105 SER A O 1
ATOM 827 N N . LYS A 1 106 ? -5.113 9.604 4.022 1.00 82.06 106 LYS A N 1
ATOM 828 C CA . LYS A 1 106 ? -5.276 11.053 3.823 1.00 82.06 106 LYS A CA 1
ATOM 829 C C . LYS A 1 106 ? -4.337 11.907 4.670 1.00 82.06 106 LYS A C 1
ATOM 831 O O . LYS A 1 106 ? -3.962 12.983 4.224 1.00 82.06 106 LYS A O 1
ATOM 836 N N . THR A 1 107 ? -4.046 11.492 5.900 1.00 83.38 107 THR A N 1
ATOM 837 C CA . THR A 1 107 ? -3.367 12.333 6.901 1.00 83.38 107 THR A CA 1
ATOM 838 C C . THR A 1 107 ? -2.001 11.810 7.322 1.00 83.38 107 THR A C 1
ATOM 840 O O . THR A 1 107 ? -1.337 12.473 8.109 1.00 83.38 107 THR A O 1
ATOM 843 N N . GLY A 1 108 ? -1.606 10.613 6.887 1.00 83.44 108 GLY A N 1
ATOM 844 C CA . GLY A 1 108 ? -0.388 9.938 7.348 1.00 83.44 108 GLY A CA 1
ATOM 845 C C . GLY A 1 108 ? -0.416 9.533 8.825 1.00 83.44 108 GLY A C 1
ATOM 846 O O . GLY A 1 108 ? 0.601 9.132 9.373 1.00 83.44 108 GLY A O 1
ATOM 847 N N . SER A 1 109 ? -1.563 9.653 9.506 1.00 83.00 109 SER A N 1
ATOM 848 C CA . SER A 1 109 ? -1.684 9.335 10.933 1.00 83.00 109 SER A CA 1
ATOM 849 C C . SER A 1 109 ? -3.053 8.758 11.276 1.00 83.00 109 SER A C 1
ATOM 851 O O . SER A 1 109 ? -4.085 9.245 10.815 1.00 83.00 109 SER A O 1
ATOM 853 N N . LEU A 1 110 ? -3.066 7.703 12.095 1.00 82.69 110 LEU A N 1
ATOM 854 C CA . LEU A 1 110 ? -4.288 7.090 12.625 1.00 82.69 110 LEU A CA 1
ATOM 855 C C . LEU A 1 110 ? -4.814 7.818 13.867 1.00 82.69 110 LEU A C 1
ATOM 857 O O . LEU A 1 110 ? -6.011 7.726 14.172 1.00 82.69 110 LEU A O 1
ATOM 861 N N . GLU A 1 111 ? -3.949 8.568 14.545 1.00 79.19 111 GLU A N 1
ATOM 862 C CA . GLU A 1 111 ? -4.279 9.271 15.776 1.00 79.19 111 GLU A CA 1
ATOM 863 C C . GLU A 1 111 ? -5.389 10.296 15.523 1.00 79.19 111 GLU A C 1
ATOM 865 O O . GLU A 1 111 ? -5.462 10.962 14.486 1.00 79.19 111 GLU A O 1
ATOM 870 N N . LYS A 1 112 ? -6.344 10.393 16.454 1.00 65.19 112 LYS A N 1
ATOM 871 C CA . LYS A 1 112 ? -7.261 11.535 16.459 1.00 65.19 112 LYS A CA 1
ATOM 872 C C . LYS A 1 112 ? -6.432 12.730 16.899 1.00 65.19 112 LYS A C 1
ATOM 874 O O . LYS A 1 112 ? -6.080 12.799 18.069 1.00 65.19 112 LYS A O 1
ATOM 879 N N . GLN A 1 113 ? -6.166 13.660 15.986 1.00 53.03 113 GLN A N 1
ATOM 880 C CA . GLN A 1 113 ? -5.695 14.969 16.414 1.00 53.03 113 GLN A CA 1
ATOM 881 C C . GLN A 1 113 ? -6.717 15.542 17.410 1.00 53.03 113 GLN A C 1
ATOM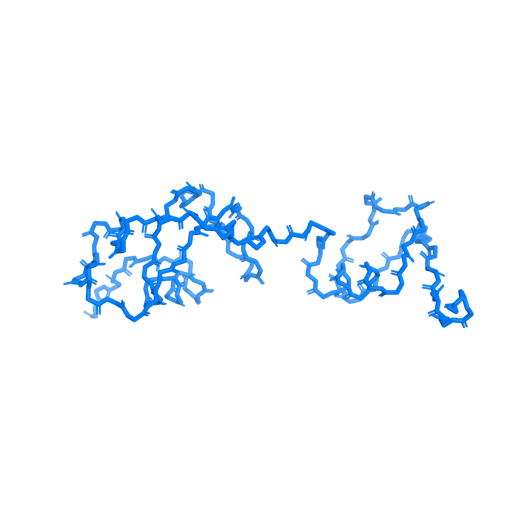 883 O O . GLN A 1 113 ? -7.924 15.481 17.124 1.00 53.03 113 GLN A O 1
ATOM 888 N N . PRO A 1 114 ? -6.271 16.007 18.590 1.00 47.06 114 PRO A N 1
ATOM 889 C CA . PRO A 1 114 ? -7.140 16.747 19.487 1.00 47.06 114 PRO A CA 1
ATOM 890 C C . PRO A 1 114 ? -7.661 17.969 18.722 1.00 47.06 114 PRO A C 1
ATOM 892 O O . PRO A 1 114 ? -6.909 18.617 17.995 1.00 47.06 114 PRO A O 1
ATOM 895 N N . ARG A 1 115 ? -8.975 18.190 18.801 1.00 43.56 115 ARG A N 1
ATOM 896 C CA . ARG A 1 115 ? -9.593 19.428 18.320 1.00 43.56 115 ARG A CA 1
ATOM 897 C C . ARG A 1 115 ? -9.255 20.569 19.259 1.00 43.56 115 ARG A C 1
ATOM 899 O O . ARG A 1 115 ? -9.198 20.285 20.476 1.00 43.56 115 ARG A O 1
#

Mean predicted aligned error: 14.72 Å

Foldseek 3Di:
DVPPDFDKDAADPPDQALNADCNVRHRHIDTPVQVVCCSQQVDSDDPPDPPPPPPDPCFFPDPPDPCGNPAPDKDAQQDLRDRQPAGCVVRHRGIHGPVQVVCCSVPVDSDDDDD

pLDDT: mean 73.85, std 13.71, range [37.47, 88.06]

Sequence (115 aa):
DPEAGSAFYKIEPGSSAGGQNWSELEGKVLCIRCYRRYMRTGTLENNPKPQPGQTFDKRCTYLGCTRPEGAKKYMLVSSAYETTGQDWTHLQGTVLCKSCYNRFSKTGSLEKQPR

Solvent-accessible surface area (backbone atoms only — not comparable to full-atom values): 7239 Å² total; per-residue (Å²): 130,94,79,78,75,76,53,68,45,72,36,52,81,88,48,65,56,71,89,30,85,40,76,94,43,44,81,38,75,31,44,52,69,51,44,55,38,25,38,74,65,68,45,80,73,72,79,76,69,80,59,94,81,72,77,64,74,74,40,28,64,54,84,88,48,93,55,34,68,74,53,100,45,73,44,72,33,81,46,44,69,61,93,58,89,40,86,29,58,95,43,45,81,36,32,30,25,55,69,51,46,56,39,24,61,71,67,69,43,75,70,79,75,82,130

Nearest PDB structures (foldseek):
  2vuu-assembly17_I  TM=6.982E-01  e=1.899E+00  Aspergillus nidulans FGSC A4
  2vus-assembly5_M  TM=6.723E-01  e=4.376E+00  Aspergillus nidulans FGSC A4
  2vut-assembly21_M  TM=6.742E-01  e=5.780E+00  Aspergillus nidulans FGSC A4

Radius of gyration: 18.38 Å; Cα contacts (8 Å, |Δi|>4): 148; chai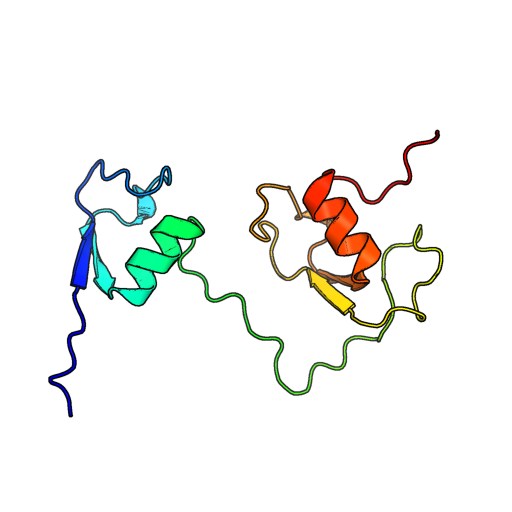ns: 1; bounding box: 36×37×52 Å

Organism: Hemiselmis andersenii (NCBI:txid464988)

Secondary structure (DSSP, 8-state):
-TTS---EEE--TT---TT---GGGTT-EEEHHHHHHHHHHS-----PPPPTT----SS---TT-S-SS--S-EEE--SS--TTT---GGGTT-EEEHHHHHHHHHHS--S----